Protein AF-A0A969E1T4-F1 (afdb_monomer_lite)

Foldseek 3Di:
DDDDDDDDPDPDPPVVVVVVVVVVVVVVVVVVPPVPPPPVLLVQLVVLQVVLVVCVVVLVLVSSLVSLVVSLVSLDVDPDPVSVVSNLVSQCSNLVSCVSVVHPCSLVSLVVSLVVDPPDPSSVVSVVVVVVSVVVVVVVVVVVVVVVVVVVVVVVVVVVVVVVVVVPPDDD

Sequence (172 aa):
MPKIKFKHLYKNDYETSQSSFLTIFLLSSHAFTVLAQQTTVFTEANLAYKRGMDFYEKGIYNIAQQEFYTALTQLRPVPEPEARLLRGKAELFYAKSAVRAGQPNGEQLMLDYIRTYQPDPLATQASIEMGDYYSIKTNLIRLSSFITLLSRATSLLHNAMSCISKKDIVPL

pLDDT: mean 81.54, std 16.18, range [43.09, 98.19]

Radius of gyration: 38.35 Å; chains: 1; bounding box: 81×32×158 Å

Structure (mmCIF, N/CA/C/O backbone):
data_AF-A0A969E1T4-F1
#
_entry.id   AF-A0A969E1T4-F1
#
loop_
_atom_site.group_PDB
_atom_site.id
_atom_site.type_symbol
_atom_site.label_atom_id
_atom_site.label_alt_id
_atom_site.label_comp_id
_atom_site.label_asym_id
_atom_site.label_entity_id
_atom_site.label_seq_id
_atom_site.pdbx_PDB_ins_code
_atom_site.Cartn_x
_atom_site.Cartn_y
_atom_site.Cartn_z
_atom_site.occupancy
_atom_site.B_iso_or_equiv
_atom_site.auth_seq_id
_atom_site.auth_comp_id
_atom_site.auth_asym_id
_atom_site.auth_atom_id
_atom_site.pdbx_PDB_model_num
ATOM 1 N N . MET A 1 1 ? -49.877 -2.085 90.285 1.00 43.09 1 MET A N 1
ATOM 2 C CA . MET A 1 1 ? -48.581 -2.332 89.610 1.00 43.09 1 MET A CA 1
ATOM 3 C C . MET A 1 1 ? -48.841 -2.741 88.162 1.00 43.09 1 MET A C 1
ATOM 5 O O . MET A 1 1 ? -49.512 -3.754 87.982 1.00 43.09 1 MET A O 1
ATOM 9 N N . PRO A 1 2 ? -48.393 -1.992 87.137 1.00 48.34 2 PRO A N 1
ATOM 10 C CA . PRO A 1 2 ? -48.573 -2.398 85.745 1.00 48.34 2 PRO A CA 1
ATOM 11 C C . PRO A 1 2 ? -47.374 -3.225 85.249 1.00 48.34 2 PRO A C 1
ATOM 13 O O . PRO A 1 2 ? -46.225 -2.927 85.567 1.00 48.34 2 PRO A O 1
ATOM 16 N N . LYS A 1 3 ? -47.642 -4.279 84.467 1.00 52.00 3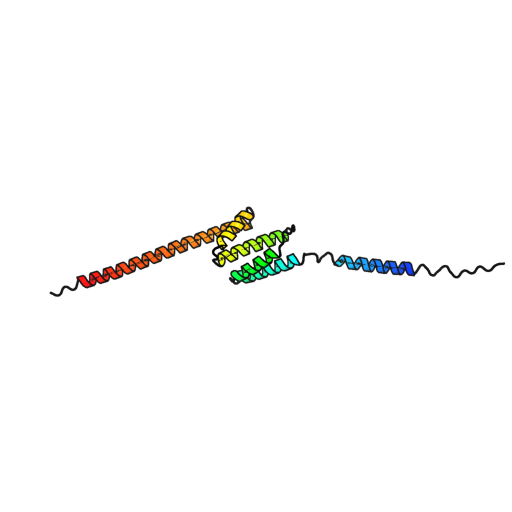 LYS A N 1
ATOM 17 C CA . LYS A 1 3 ? -46.619 -5.085 83.781 1.00 52.00 3 LYS A CA 1
ATOM 18 C C . LYS A 1 3 ? -46.316 -4.464 82.417 1.00 52.00 3 LYS A C 1
ATOM 20 O O . LYS A 1 3 ? -47.195 -4.410 81.560 1.00 52.00 3 LYS A O 1
ATOM 25 N N . ILE A 1 4 ? -45.075 -4.036 82.211 1.00 59.75 4 ILE A N 1
ATOM 26 C CA . ILE A 1 4 ? -44.585 -3.530 80.923 1.00 59.75 4 ILE A CA 1
ATOM 27 C C . ILE A 1 4 ? -44.240 -4.733 80.028 1.00 59.75 4 ILE A C 1
ATOM 29 O O . ILE A 1 4 ? -43.436 -5.583 80.407 1.00 59.75 4 ILE A O 1
ATOM 33 N N . LYS A 1 5 ? -44.864 -4.828 78.845 1.00 61.78 5 LYS A N 1
ATOM 34 C CA . LYS A 1 5 ? -44.536 -5.826 77.811 1.00 61.78 5 LYS A CA 1
ATOM 35 C C . LYS A 1 5 ? -43.441 -5.277 76.891 1.00 61.78 5 LYS A C 1
ATOM 37 O O . LYS A 1 5 ? -43.727 -4.500 75.987 1.00 61.78 5 LYS A O 1
ATOM 42 N N . PHE A 1 6 ? -42.209 -5.742 77.073 1.00 60.12 6 PHE A N 1
ATOM 43 C CA . PHE A 1 6 ? -41.119 -5.563 76.111 1.00 60.12 6 PHE A CA 1
ATOM 44 C C . PHE A 1 6 ? -41.109 -6.746 75.137 1.00 60.12 6 PHE A C 1
ATOM 46 O O . PHE A 1 6 ? -40.654 -7.829 75.498 1.00 60.12 6 PHE A O 1
ATOM 53 N N . LYS A 1 7 ? -41.644 -6.591 73.919 1.00 58.06 7 LYS A N 1
ATOM 54 C CA . LYS A 1 7 ? -41.510 -7.648 72.893 1.00 58.06 7 LYS A CA 1
ATOM 55 C C . LYS A 1 7 ? -41.379 -7.185 71.439 1.00 58.06 7 LYS A C 1
ATOM 57 O O . LYS A 1 7 ? -41.455 -8.023 70.552 1.00 58.06 7 LYS A O 1
ATOM 62 N N . HIS A 1 8 ? -41.138 -5.899 71.175 1.00 53.19 8 HIS A N 1
ATOM 63 C CA . HIS A 1 8 ? -41.133 -5.377 69.797 1.00 53.19 8 HIS A CA 1
ATOM 64 C C . HIS A 1 8 ? -39.857 -4.651 69.337 1.00 53.19 8 HIS A C 1
ATOM 66 O O . HIS A 1 8 ? -39.861 -4.078 68.257 1.00 53.19 8 HIS A O 1
ATOM 72 N N . LEU A 1 9 ? -38.749 -4.709 70.079 1.00 53.66 9 LEU A N 1
ATOM 73 C CA . LEU A 1 9 ? -37.557 -3.890 69.793 1.00 53.66 9 LEU A CA 1
ATOM 74 C C . LEU A 1 9 ? -36.319 -4.690 69.348 1.00 53.66 9 LEU A C 1
ATOM 76 O O . LEU A 1 9 ? -35.236 -4.428 69.846 1.00 53.66 9 LEU A O 1
ATOM 80 N N . TYR A 1 10 ? -36.445 -5.684 68.460 1.00 50.25 10 TYR A N 1
ATOM 81 C CA . TYR A 1 10 ? -35.247 -6.430 68.011 1.00 50.25 10 TYR A CA 1
ATOM 82 C C . TYR A 1 10 ? -35.265 -6.960 66.567 1.00 50.25 10 TYR A C 1
ATOM 84 O O . TYR A 1 10 ? -34.441 -7.800 66.219 1.00 50.25 10 TYR A O 1
ATOM 92 N N . LYS A 1 11 ? -36.207 -6.531 65.713 1.00 50.94 11 LYS A N 1
ATOM 93 C CA . LYS A 1 11 ? -36.418 -7.163 64.393 1.00 50.94 11 LYS A CA 1
ATOM 94 C C . LYS A 1 11 ? -36.032 -6.306 63.175 1.00 50.94 11 LYS A C 1
ATOM 96 O O . LYS A 1 11 ? -36.154 -6.796 62.066 1.00 50.94 11 LYS A O 1
ATOM 101 N N . ASN A 1 12 ? -35.523 -5.084 63.347 1.00 54.81 12 ASN A N 1
ATOM 102 C CA . ASN A 1 12 ? -35.296 -4.174 62.210 1.00 54.81 12 ASN A CA 1
ATOM 103 C C . ASN A 1 12 ? -33.826 -4.029 61.767 1.00 54.81 12 ASN A C 1
ATOM 105 O O . ASN A 1 12 ? -33.581 -3.426 60.729 1.00 54.81 12 ASN A O 1
ATOM 109 N N . ASP A 1 13 ? -32.859 -4.606 62.489 1.00 55.38 13 ASP A N 1
ATOM 110 C CA . ASP A 1 13 ? -31.429 -4.353 62.221 1.00 55.38 13 ASP A CA 1
ATOM 111 C C . ASP A 1 13 ? -30.769 -5.373 61.269 1.00 55.38 13 ASP A C 1
ATOM 113 O O . ASP A 1 13 ? -29.671 -5.135 60.766 1.00 55.38 13 ASP A O 1
ATOM 117 N N . TYR A 1 14 ? -31.422 -6.509 60.976 1.00 53.47 14 TYR A N 1
ATOM 118 C CA . TYR A 1 14 ? -30.856 -7.533 60.079 1.00 53.47 14 TYR A CA 1
ATOM 119 C C . TYR A 1 14 ? -31.151 -7.283 58.588 1.00 53.47 14 TYR A C 1
ATOM 121 O O . TYR A 1 14 ? -30.390 -7.743 57.735 1.00 53.47 14 TYR A O 1
ATOM 129 N N . GLU A 1 15 ? -32.214 -6.544 58.249 1.00 55.84 15 GLU A N 1
ATOM 130 C CA . GLU A 1 15 ? -32.604 -6.293 56.848 1.00 55.84 15 GLU A CA 1
ATOM 131 C C . GLU A 1 15 ? -31.775 -5.178 56.186 1.00 55.84 15 GLU A C 1
ATOM 133 O O . GLU A 1 15 ? -31.489 -5.240 54.988 1.00 55.84 15 GLU A O 1
ATOM 138 N N . THR A 1 16 ? -31.297 -4.204 56.965 1.00 56.28 16 THR A N 1
ATOM 139 C CA . THR A 1 16 ? -30.408 -3.111 56.519 1.00 56.28 16 THR A CA 1
ATOM 140 C C . THR A 1 16 ? -28.957 -3.560 56.308 1.00 56.28 16 THR A C 1
ATOM 142 O O . THR A 1 16 ? -28.251 -3.015 55.457 1.00 56.28 16 THR A O 1
ATOM 145 N N . SER A 1 17 ? -28.502 -4.587 57.035 1.00 57.41 17 SER A N 1
ATOM 146 C CA . SER A 1 17 ? -27.147 -5.138 56.886 1.00 57.41 17 SER A CA 1
ATOM 147 C C . SER A 1 17 ? -27.005 -6.008 55.626 1.00 57.41 17 SER A C 1
ATOM 149 O O . SER A 1 17 ? -26.044 -5.842 54.874 1.00 57.41 17 SER A O 1
ATOM 151 N N . GLN A 1 18 ? -27.989 -6.865 55.312 1.00 59.03 18 GLN A N 1
ATOM 152 C CA . GLN A 1 18 ? -27.943 -7.706 54.102 1.00 59.03 18 GLN A CA 1
ATOM 153 C C . GLN A 1 18 ? -27.986 -6.904 52.791 1.00 59.03 18 GLN A C 1
ATOM 155 O O . GLN A 1 18 ? -27.335 -7.274 51.813 1.00 59.03 18 GLN A O 1
ATOM 160 N N . SER A 1 19 ? -28.696 -5.776 52.774 1.00 56.59 19 SER A N 1
ATOM 161 C CA . SER A 1 19 ? -28.783 -4.886 51.609 1.00 56.59 19 SER A CA 1
ATOM 162 C C . SER A 1 19 ? -27.488 -4.082 51.360 1.00 56.59 19 SER A C 1
ATOM 164 O O . SER A 1 19 ? -27.205 -3.708 50.218 1.00 56.59 19 SER A O 1
ATOM 166 N N . SER A 1 20 ? -26.632 -3.911 52.378 1.00 59.19 20 SER A N 1
ATOM 167 C CA . SER A 1 20 ? -25.303 -3.282 52.244 1.00 59.19 20 SER A CA 1
ATOM 168 C C . SER A 1 20 ? -24.239 -4.213 51.642 1.00 59.19 20 SER A C 1
ATOM 170 O O . SER A 1 20 ? -23.373 -3.768 50.893 1.00 59.19 20 SER A O 1
ATOM 172 N N . PHE A 1 21 ? -24.302 -5.523 51.899 1.00 61.66 21 PHE A N 1
ATOM 173 C CA . PHE A 1 21 ? -23.359 -6.474 51.286 1.00 61.66 21 PHE A CA 1
ATOM 174 C C . PHE A 1 21 ? -23.646 -6.708 49.796 1.00 61.66 21 PHE A C 1
ATOM 176 O O . PHE A 1 21 ? -22.721 -6.828 48.990 1.00 61.66 21 PHE A O 1
ATOM 183 N N . LEU A 1 22 ? -24.925 -6.701 49.413 1.00 62.28 22 LEU A N 1
ATOM 184 C CA . LEU A 1 22 ? -25.374 -6.845 48.023 1.00 62.28 22 LEU A CA 1
ATOM 185 C C . LEU A 1 22 ? -24.933 -5.669 47.138 1.00 62.28 22 LEU A C 1
ATOM 187 O O . LEU A 1 22 ? -24.546 -5.861 45.986 1.00 62.28 22 LEU A O 1
ATOM 191 N N . THR A 1 23 ? -24.934 -4.457 47.692 1.00 64.44 23 THR A N 1
ATOM 192 C CA . THR A 1 23 ? -24.528 -3.236 46.983 1.00 64.44 23 THR A CA 1
ATOM 193 C C . THR A 1 23 ? -23.014 -3.165 46.759 1.00 64.44 23 THR A C 1
ATOM 195 O O . THR A 1 23 ? -22.585 -2.766 45.677 1.00 64.44 23 THR A O 1
ATOM 198 N N . ILE A 1 24 ? -22.197 -3.640 47.706 1.00 67.25 24 ILE A N 1
ATOM 199 C CA . ILE A 1 24 ? -20.730 -3.721 47.550 1.00 67.25 24 ILE A CA 1
ATOM 200 C C . ILE A 1 24 ? -20.334 -4.785 46.512 1.00 67.25 24 ILE A C 1
ATOM 202 O O . ILE A 1 24 ? -19.438 -4.554 45.695 1.00 67.25 24 ILE A O 1
ATOM 206 N N . PHE A 1 25 ? -21.024 -5.932 46.490 1.00 63.44 25 PHE A N 1
ATOM 207 C CA . PHE A 1 25 ? -20.782 -6.987 45.499 1.00 63.44 25 PHE A CA 1
ATOM 208 C C . PHE A 1 25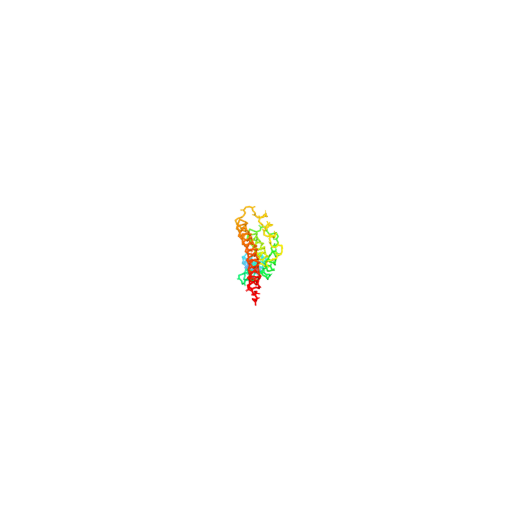 ? -21.141 -6.533 44.072 1.00 63.44 25 PHE A C 1
ATOM 210 O O . PHE A 1 25 ? -20.383 -6.774 43.130 1.00 63.44 25 PHE A O 1
ATOM 217 N N . LEU A 1 26 ? -22.245 -5.792 43.916 1.00 61.91 26 LEU A N 1
ATOM 218 C CA . LEU A 1 26 ? -22.626 -5.186 42.637 1.00 61.91 26 LEU A CA 1
ATOM 219 C C . LEU A 1 26 ? -21.606 -4.136 42.166 1.00 61.91 26 LEU A C 1
ATOM 221 O O . LEU A 1 26 ? -21.233 -4.156 40.994 1.00 61.91 26 LEU A O 1
ATOM 225 N N . LEU A 1 27 ? -21.079 -3.281 43.051 1.00 61.75 27 LEU A N 1
ATOM 226 C CA . LEU A 1 27 ? -20.076 -2.267 42.684 1.00 61.75 27 LEU A CA 1
ATOM 227 C C . LEU A 1 27 ? -18.718 -2.873 42.274 1.00 61.75 27 LEU A C 1
ATOM 229 O O . LEU A 1 27 ? -18.090 -2.397 41.331 1.00 61.75 27 LEU A O 1
ATOM 233 N N . SER A 1 28 ? -18.291 -3.952 42.938 1.00 60.75 28 SER A N 1
ATOM 234 C CA . SER A 1 28 ? -17.038 -4.677 42.656 1.00 60.75 28 SER A CA 1
ATOM 235 C C . SER A 1 28 ? -17.005 -5.295 41.248 1.00 60.75 28 SER A C 1
ATOM 237 O O . SER A 1 28 ? -15.995 -5.221 40.547 1.00 60.75 28 SER A O 1
ATOM 239 N N . SER A 1 29 ? -18.138 -5.832 40.784 1.00 60.34 29 SER A N 1
ATOM 240 C CA . SER A 1 29 ? -18.239 -6.460 39.457 1.00 60.34 29 SER A CA 1
ATOM 241 C C . SER A 1 29 ? -18.080 -5.485 38.277 1.00 60.34 29 SER A C 1
ATOM 243 O O . SER A 1 29 ? -17.694 -5.900 37.185 1.00 60.34 29 SER A O 1
ATOM 245 N N . HIS A 1 30 ? -18.305 -4.182 38.484 1.00 58.12 30 HIS A N 1
ATOM 246 C CA . HIS A 1 30 ? -18.221 -3.176 37.418 1.00 58.12 30 HIS A CA 1
ATOM 247 C C . HIS A 1 30 ? -16.782 -2.721 37.118 1.00 58.12 30 HIS A C 1
ATOM 249 O O . HIS A 1 30 ? -16.512 -2.248 36.012 1.00 58.12 30 HIS A O 1
ATOM 255 N N . ALA A 1 31 ? -15.837 -2.913 38.046 1.00 58.53 31 ALA A N 1
ATOM 256 C CA . ALA A 1 31 ? -14.448 -2.472 37.877 1.00 58.53 31 ALA A CA 1
ATOM 257 C C . ALA A 1 31 ? -13.676 -3.255 36.792 1.00 58.53 31 ALA A C 1
ATOM 259 O O . ALA A 1 31 ? -12.686 -2.757 36.260 1.00 58.53 31 ALA A O 1
ATOM 260 N N . PHE A 1 32 ? -14.142 -4.451 36.412 1.00 57.38 32 PHE A N 1
ATOM 261 C CA . PHE A 1 32 ? -13.479 -5.302 35.414 1.00 57.38 32 PHE A CA 1
ATOM 262 C C . PHE A 1 32 ? -13.803 -4.959 33.950 1.00 57.38 32 PHE A C 1
ATOM 264 O O . PHE A 1 32 ? -13.196 -5.525 33.044 1.00 57.38 32 PHE A O 1
ATOM 271 N N . THR A 1 33 ? -14.713 -4.018 33.685 1.00 57.62 33 THR A N 1
ATOM 272 C CA . THR A 1 33 ? -15.132 -3.688 32.306 1.00 57.62 33 THR A CA 1
ATOM 273 C C . THR A 1 33 ? -14.306 -2.580 31.639 1.00 57.62 33 THR A C 1
ATOM 275 O O . THR A 1 33 ? -14.423 -2.372 30.433 1.00 57.62 33 THR A O 1
ATOM 278 N N . VAL A 1 34 ? -13.415 -1.906 32.376 1.00 56.97 34 VAL A N 1
ATOM 279 C CA . VAL A 1 34 ? -12.703 -0.705 31.888 1.00 56.97 34 VAL A CA 1
ATOM 280 C C . VAL A 1 34 ? -11.481 -1.033 31.007 1.00 56.97 34 VAL A C 1
ATOM 282 O O . VAL A 1 34 ? -11.020 -0.187 30.249 1.00 56.97 34 VAL A O 1
ATOM 285 N N . LEU A 1 35 ? -10.981 -2.275 31.017 1.00 56.44 35 LEU A N 1
ATOM 286 C CA . LEU A 1 35 ? -9.798 -2.675 30.231 1.00 56.44 35 LEU A CA 1
ATOM 287 C C . LEU A 1 35 ? -10.108 -3.211 28.819 1.00 56.44 35 LEU A C 1
ATOM 289 O O . LEU A 1 35 ? -9.185 -3.501 28.063 1.00 56.44 35 LEU A O 1
ATOM 293 N N . ALA A 1 36 ? -11.382 -3.320 28.429 1.00 56.22 36 ALA A N 1
ATOM 294 C CA . ALA A 1 36 ? -11.793 -3.852 27.122 1.00 56.22 36 ALA A CA 1
ATOM 295 C C . ALA A 1 36 ? -12.083 -2.766 26.065 1.00 56.22 36 ALA A C 1
ATOM 297 O O . ALA A 1 36 ? -12.502 -3.075 24.953 1.00 56.22 36 ALA A O 1
ATOM 298 N N . GLN A 1 37 ? -11.873 -1.490 26.390 1.00 56.69 37 GLN A N 1
ATOM 299 C CA . GLN A 1 37 ? -12.332 -0.359 25.582 1.00 56.69 37 GLN A CA 1
ATOM 300 C C . GLN A 1 37 ? -11.354 0.045 24.461 1.00 56.69 37 GLN A C 1
ATOM 302 O O . GLN A 1 37 ? -11.290 1.210 24.078 1.00 56.69 37 GLN A O 1
ATOM 307 N N . GLN A 1 38 ? -10.607 -0.902 23.880 1.00 60.06 38 GLN A N 1
ATOM 308 C CA . GLN A 1 38 ? -10.147 -0.688 22.506 1.00 60.06 38 GLN A CA 1
ATOM 309 C C . GLN A 1 38 ? -11.393 -0.740 21.622 1.00 60.06 38 GLN A C 1
ATOM 311 O O . GLN A 1 38 ? -12.119 -1.731 21.632 1.00 60.06 38 GLN A O 1
ATOM 316 N N . THR A 1 39 ? -11.699 0.350 20.912 1.00 64.94 39 THR A N 1
ATOM 317 C CA . THR A 1 39 ? -12.902 0.400 20.069 1.00 64.94 39 THR A CA 1
ATOM 318 C C . THR A 1 39 ? -12.894 -0.795 19.115 1.00 64.94 39 THR A C 1
ATOM 320 O O . THR A 1 39 ? -11.920 -1.004 18.396 1.00 64.94 39 THR A O 1
ATOM 323 N N . THR A 1 40 ? -13.964 -1.594 19.099 1.00 69.81 40 THR A N 1
ATOM 324 C CA . THR A 1 40 ? -14.087 -2.797 18.251 1.00 69.81 40 THR A CA 1
ATOM 325 C C . THR A 1 40 ? -13.727 -2.510 16.786 1.00 69.81 40 THR A C 1
ATOM 327 O O . THR A 1 40 ? -13.161 -3.349 16.093 1.00 69.81 40 THR A O 1
ATOM 330 N N . VAL A 1 41 ? -13.984 -1.276 16.342 1.00 67.25 41 VAL A N 1
ATOM 331 C CA . VAL A 1 41 ? -13.616 -0.738 15.028 1.00 67.25 41 VAL A CA 1
ATOM 332 C C . VAL A 1 41 ? -12.099 -0.712 14.790 1.00 67.25 41 VAL A C 1
ATOM 334 O O . VAL A 1 41 ? -11.652 -1.102 13.716 1.00 67.25 41 VAL A O 1
ATOM 337 N N . PHE A 1 42 ? -11.291 -0.283 15.766 1.00 77.94 42 PHE A N 1
ATOM 338 C CA . PHE A 1 42 ? -9.828 -0.285 15.650 1.00 77.94 42 PHE A CA 1
ATOM 339 C C . PHE A 1 42 ? -9.272 -1.709 15.546 1.00 77.94 42 PHE A C 1
ATOM 341 O O . PHE A 1 42 ? -8.370 -1.967 14.748 1.00 77.94 42 PHE A O 1
ATOM 348 N N . THR A 1 43 ? -9.830 -2.645 16.317 1.00 83.94 43 THR A N 1
ATOM 349 C CA . THR A 1 43 ? -9.428 -4.056 16.274 1.00 83.94 43 THR A CA 1
ATOM 350 C C . THR A 1 43 ? -9.702 -4.671 14.903 1.00 83.94 43 THR A C 1
ATOM 352 O O . THR A 1 43 ? -8.830 -5.348 14.358 1.00 83.94 43 THR A O 1
ATOM 355 N N . GLU A 1 44 ? -10.866 -4.383 14.317 1.00 86.56 44 GLU A N 1
ATOM 356 C CA . GLU A 1 44 ? -11.226 -4.874 12.984 1.00 86.56 44 GLU A CA 1
ATOM 357 C C . GLU A 1 44 ? -10.360 -4.240 11.884 1.00 86.56 44 GLU A C 1
ATOM 359 O O . GLU A 1 44 ? -9.818 -4.951 11.039 1.00 86.56 44 GLU A O 1
ATOM 364 N N . ALA A 1 45 ? -10.114 -2.927 11.952 1.00 91.19 45 ALA A N 1
ATOM 365 C CA . ALA A 1 45 ? -9.226 -2.246 11.009 1.00 91.19 45 ALA A CA 1
ATOM 366 C C . ALA A 1 45 ? -7.797 -2.799 11.041 1.00 91.19 45 ALA A C 1
ATOM 368 O O . ALA A 1 45 ? -7.152 -2.963 10.004 1.00 91.19 45 ALA A O 1
ATOM 369 N N . ASN A 1 46 ? -7.295 -3.115 12.235 1.00 92.00 46 ASN A N 1
ATOM 370 C CA . ASN A 1 46 ? -5.984 -3.728 12.396 1.00 92.00 46 ASN A CA 1
ATOM 371 C C . ASN A 1 46 ? -5.949 -5.153 11.822 1.00 92.00 46 ASN A C 1
ATOM 373 O O . ASN A 1 46 ? -4.939 -5.564 11.252 1.00 92.00 46 ASN A O 1
ATOM 377 N N . LEU A 1 47 ? -7.045 -5.906 11.942 1.00 94.31 47 LEU A N 1
ATOM 378 C CA . LEU A 1 47 ? -7.164 -7.233 11.341 1.00 94.31 47 LEU A CA 1
ATOM 379 C C . LEU A 1 47 ? -7.147 -7.160 9.807 1.00 94.31 47 LEU A C 1
ATOM 381 O O . LEU A 1 47 ? -6.387 -7.902 9.183 1.00 94.31 47 LEU A O 1
ATOM 385 N N . ALA A 1 48 ? -7.913 -6.242 9.211 1.00 95.75 48 ALA A N 1
ATOM 386 C CA . ALA A 1 48 ? -7.902 -5.995 7.767 1.00 95.75 48 ALA A CA 1
ATOM 387 C C . ALA A 1 48 ? -6.507 -5.570 7.278 1.00 95.75 48 ALA A C 1
ATOM 389 O O . ALA A 1 48 ? -5.977 -6.133 6.321 1.00 95.75 48 ALA A O 1
ATOM 390 N N . TYR A 1 49 ? -5.844 -4.658 7.997 1.00 96.69 49 TYR A N 1
ATOM 391 C CA . TYR A 1 49 ? -4.470 -4.261 7.683 1.00 96.69 49 TYR A CA 1
ATOM 392 C C . TYR A 1 49 ? -3.508 -5.459 7.679 1.00 96.69 49 TYR A C 1
ATOM 394 O O . TYR A 1 49 ? -2.723 -5.615 6.744 1.00 96.69 49 TYR A O 1
ATOM 402 N N . LYS A 1 50 ? -3.581 -6.336 8.689 1.00 97.06 50 LYS A N 1
ATOM 403 C CA . LYS A 1 50 ? -2.737 -7.540 8.760 1.00 97.06 50 LYS A CA 1
ATOM 404 C C . LYS A 1 50 ? -2.986 -8.499 7.597 1.00 97.06 50 LYS A C 1
ATOM 406 O O . LYS A 1 50 ? -2.026 -8.960 6.994 1.00 97.06 50 LYS A O 1
ATOM 411 N N . ARG A 1 51 ? -4.247 -8.740 7.226 1.00 97.56 51 ARG A N 1
ATOM 412 C CA . ARG A 1 51 ? -4.581 -9.546 6.036 1.00 97.56 51 ARG A CA 1
ATOM 413 C C . ARG A 1 51 ? -3.997 -8.933 4.766 1.00 97.56 51 ARG A C 1
ATOM 415 O O . ARG A 1 51 ? -3.414 -9.644 3.951 1.00 97.56 51 ARG A O 1
ATOM 422 N N . GLY A 1 52 ? -4.105 -7.612 4.620 1.00 97.69 52 GLY A N 1
ATOM 423 C CA . GLY A 1 52 ? -3.486 -6.876 3.521 1.00 97.69 52 GLY A CA 1
ATOM 424 C C . GLY A 1 52 ? -1.975 -7.092 3.458 1.00 97.69 52 GLY A C 1
ATOM 425 O O . GLY A 1 52 ? -1.447 -7.370 2.383 1.00 97.69 52 GLY A O 1
ATOM 426 N N . MET A 1 53 ? -1.289 -7.049 4.604 1.00 98.12 53 MET A N 1
ATOM 427 C CA . MET A 1 53 ? 0.143 -7.350 4.693 1.00 98.12 53 MET A CA 1
ATOM 428 C C . MET A 1 53 ? 0.462 -8.787 4.269 1.00 98.12 53 MET A C 1
ATOM 430 O O . MET A 1 53 ? 1.353 -8.977 3.444 1.00 98.12 53 MET A O 1
ATOM 434 N N . ASP A 1 54 ? -0.307 -9.776 4.731 1.00 98.12 54 ASP A N 1
ATOM 435 C CA . ASP A 1 54 ? -0.111 -11.179 4.343 1.00 98.12 54 ASP A CA 1
ATOM 436 C C . ASP A 1 54 ? -0.224 -11.370 2.821 1.00 98.12 54 ASP A C 1
ATOM 438 O O . ASP A 1 54 ? 0.548 -12.116 2.213 1.00 98.12 54 ASP A O 1
ATOM 442 N N . PHE A 1 55 ? -1.192 -10.710 2.175 1.00 98.19 55 PHE A N 1
ATOM 443 C CA . PHE A 1 55 ? -1.334 -10.749 0.717 1.00 98.19 55 PHE A CA 1
ATOM 444 C C . PHE A 1 55 ? -0.236 -9.965 -0.002 1.00 98.19 55 PHE A C 1
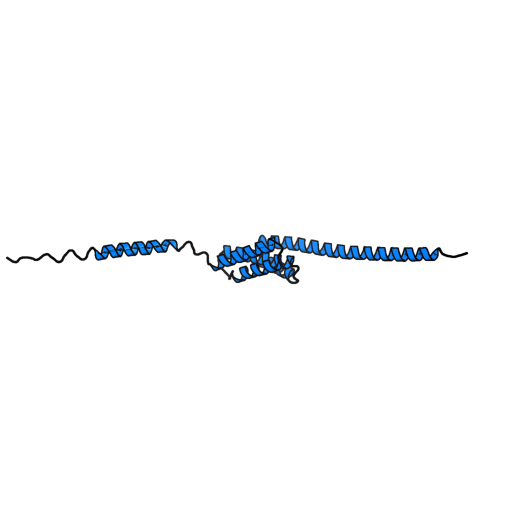ATOM 446 O O . PHE A 1 55 ? 0.237 -10.405 -1.053 1.00 98.19 55 PHE A O 1
ATOM 453 N N . TYR A 1 56 ? 0.189 -8.831 0.557 1.00 97.88 56 TYR A N 1
ATOM 454 C CA . TYR A 1 56 ? 1.260 -8.005 0.008 1.00 97.88 56 TYR A CA 1
ATOM 455 C C . TYR A 1 56 ? 2.590 -8.766 -0.020 1.00 97.88 56 TYR A C 1
ATOM 457 O O . TYR A 1 56 ? 3.275 -8.773 -1.043 1.00 97.88 56 TYR A O 1
ATOM 465 N N . GLU A 1 57 ? 2.926 -9.456 1.071 1.00 97.06 57 GLU A N 1
ATOM 466 C CA . GLU A 1 57 ? 4.127 -10.293 1.179 1.00 97.06 57 GLU A CA 1
ATOM 467 C C . GLU A 1 57 ? 4.099 -11.475 0.203 1.00 97.06 57 GLU A C 1
ATOM 469 O O . GLU A 1 57 ? 5.127 -11.838 -0.365 1.00 97.06 57 GLU A O 1
ATOM 474 N N . LYS A 1 58 ? 2.909 -12.020 -0.076 1.00 97.56 58 LYS A N 1
ATOM 475 C CA . LYS A 1 58 ? 2.696 -13.051 -1.108 1.00 97.56 58 LYS A CA 1
ATOM 476 C C . LYS A 1 58 ? 2.725 -12.505 -2.542 1.00 97.56 58 LYS A C 1
ATOM 478 O O . LYS A 1 58 ? 2.590 -13.282 -3.484 1.00 97.56 58 LYS A O 1
ATOM 483 N N . GLY A 1 59 ? 2.861 -11.190 -2.730 1.00 96.75 59 GLY A N 1
ATOM 484 C CA . GLY A 1 59 ? 2.862 -10.542 -4.045 1.00 96.75 59 GLY A CA 1
ATOM 485 C C . GLY A 1 59 ? 1.478 -10.398 -4.689 1.00 96.75 59 GLY A C 1
ATOM 486 O O . GLY A 1 59 ? 1.377 -10.068 -5.870 1.00 96.75 59 GLY A O 1
ATOM 487 N N . ILE A 1 60 ? 0.395 -10.624 -3.939 1.00 97.44 60 ILE A N 1
ATOM 488 C CA . ILE A 1 60 ? -0.983 -10.558 -4.444 1.00 97.44 60 ILE A CA 1
ATOM 489 C C . ILE A 1 60 ? -1.532 -9.138 -4.237 1.00 97.44 60 ILE A C 1
ATOM 491 O O . ILE A 1 60 ? -2.424 -8.888 -3.423 1.00 97.44 60 ILE A O 1
ATOM 495 N N . TYR A 1 61 ? -0.967 -8.182 -4.977 1.00 97.38 61 TYR A N 1
ATOM 496 C CA . TYR A 1 61 ? -1.137 -6.749 -4.709 1.00 97.38 61 TYR A CA 1
ATOM 497 C C . TYR A 1 61 ? -2.570 -6.228 -4.866 1.00 97.38 61 TYR A C 1
ATOM 499 O O . TYR A 1 61 ? -2.989 -5.380 -4.087 1.00 97.38 61 TYR A O 1
ATOM 507 N N . ASN A 1 62 ? -3.352 -6.747 -5.818 1.00 96.50 62 ASN A N 1
ATOM 508 C CA . ASN A 1 62 ? -4.739 -6.299 -6.002 1.00 96.50 62 ASN A CA 1
ATOM 509 C C . ASN A 1 62 ? -5.631 -6.665 -4.801 1.00 96.50 62 ASN A C 1
ATOM 511 O O . ASN A 1 62 ? -6.458 -5.858 -4.389 1.00 96.50 62 ASN A O 1
ATOM 515 N N . ILE A 1 63 ? -5.444 -7.855 -4.215 1.00 97.25 63 ILE A N 1
ATOM 516 C CA . ILE A 1 63 ? -6.193 -8.277 -3.018 1.00 97.25 63 ILE A CA 1
ATOM 517 C C . ILE A 1 63 ? -5.683 -7.515 -1.794 1.00 97.25 63 ILE A C 1
ATOM 519 O O . ILE A 1 63 ? -6.476 -6.986 -1.021 1.00 97.25 63 ILE A O 1
ATOM 523 N N . ALA A 1 64 ? -4.360 -7.381 -1.659 1.00 98.12 64 ALA A N 1
ATOM 524 C CA . ALA A 1 64 ? -3.757 -6.592 -0.590 1.00 98.12 64 ALA A CA 1
ATOM 525 C C . ALA A 1 64 ? -4.320 -5.161 -0.555 1.00 98.12 64 ALA A C 1
ATOM 527 O O . ALA A 1 64 ? -4.739 -4.676 0.492 1.00 98.12 64 ALA A O 1
ATOM 528 N N . GLN A 1 65 ? -4.413 -4.513 -1.719 1.00 97.50 65 GLN A N 1
ATOM 529 C CA . GLN A 1 65 ? -4.977 -3.173 -1.856 1.00 97.50 65 GLN A CA 1
ATOM 530 C C . GLN A 1 65 ? -6.434 -3.088 -1.374 1.00 97.50 65 GLN A C 1
ATOM 532 O O . GLN A 1 65 ? -6.795 -2.111 -0.720 1.00 97.50 65 GLN A O 1
ATOM 537 N N . GLN A 1 66 ? -7.264 -4.096 -1.655 1.00 97.44 66 GLN A N 1
ATOM 538 C CA . GLN A 1 66 ? -8.656 -4.142 -1.188 1.00 97.44 66 GLN A CA 1
ATOM 539 C C . GLN A 1 66 ? -8.751 -4.259 0.339 1.00 97.44 66 GLN A C 1
ATOM 541 O O . GLN A 1 66 ? -9.566 -3.578 0.963 1.00 97.44 66 GLN A O 1
ATOM 546 N N . GLU A 1 67 ? -7.896 -5.072 0.959 1.00 97.69 67 GLU A N 1
ATOM 547 C CA . GLU A 1 67 ? -7.828 -5.200 2.420 1.00 97.69 67 GLU A CA 1
ATOM 548 C C . GLU A 1 67 ? -7.344 -3.897 3.078 1.00 97.69 67 GLU A C 1
ATOM 550 O O . GLU A 1 67 ? -7.922 -3.443 4.067 1.00 97.69 67 GLU A O 1
ATOM 555 N N . PHE A 1 68 ? -6.351 -3.219 2.490 1.00 97.31 68 PHE A N 1
ATOM 556 C CA . PHE A 1 68 ? -5.920 -1.902 2.971 1.00 97.31 68 PHE A CA 1
ATOM 557 C C . PHE A 1 68 ? -7.015 -0.846 2.822 1.00 97.31 68 PHE A C 1
ATOM 559 O O . PHE A 1 68 ? -7.231 -0.057 3.741 1.00 97.31 68 PHE A O 1
ATOM 566 N N . TYR A 1 69 ? -7.754 -0.853 1.711 1.00 95.94 69 TYR A N 1
ATOM 567 C CA . TYR A 1 69 ? -8.924 0.007 1.546 1.00 95.94 69 TYR A CA 1
ATOM 568 C C . TYR A 1 69 ? -9.983 -0.279 2.619 1.00 95.94 69 TYR A C 1
ATOM 570 O O . TYR A 1 69 ? -10.502 0.648 3.241 1.00 95.94 69 TYR A O 1
ATOM 578 N N . THR A 1 70 ? -10.239 -1.555 2.913 1.00 94.94 70 THR A N 1
ATOM 579 C CA . THR A 1 70 ? -11.153 -1.969 3.987 1.00 94.94 70 THR A CA 1
ATOM 580 C C . THR A 1 70 ? -10.703 -1.404 5.335 1.00 94.94 70 THR A C 1
ATOM 582 O O . THR A 1 70 ? -11.493 -0.735 6.004 1.00 94.94 70 THR A O 1
ATOM 585 N N . ALA A 1 71 ? -9.419 -1.542 5.682 1.00 94.25 71 ALA A N 1
ATOM 586 C CA . ALA A 1 71 ? -8.856 -0.948 6.895 1.00 94.25 71 ALA A CA 1
ATOM 587 C C . ALA A 1 71 ? -9.058 0.580 6.943 1.00 94.25 71 ALA A C 1
ATOM 589 O O . ALA A 1 71 ? -9.476 1.120 7.967 1.00 94.25 71 ALA A O 1
ATOM 590 N N . LEU A 1 72 ? -8.837 1.287 5.829 1.00 93.44 72 LEU A N 1
ATOM 591 C CA . LEU A 1 72 ? -9.028 2.742 5.737 1.00 93.44 72 LEU A CA 1
ATOM 592 C C . LEU A 1 72 ? -10.487 3.175 5.921 1.00 93.44 72 LEU A C 1
ATOM 594 O O . LEU A 1 72 ? -10.737 4.204 6.548 1.00 93.44 72 LEU A O 1
ATOM 598 N N . THR A 1 73 ? -11.449 2.412 5.394 1.00 91.12 73 THR A N 1
ATOM 599 C CA . THR A 1 73 ? -12.883 2.720 5.561 1.00 91.12 73 THR A CA 1
ATOM 600 C C . THR A 1 73 ? -13.363 2.514 6.997 1.00 91.12 73 THR A C 1
ATOM 602 O O . THR A 1 73 ? -14.230 3.247 7.473 1.00 91.12 73 THR A O 1
ATOM 605 N N . GLN A 1 74 ? -12.772 1.550 7.706 1.00 87.62 74 GLN A N 1
ATOM 606 C CA . GLN A 1 74 ? -13.067 1.277 9.111 1.00 87.62 74 GLN A CA 1
ATOM 607 C C . GLN A 1 74 ? -12.415 2.317 10.031 1.00 87.62 74 GLN A C 1
ATOM 609 O O . GLN A 1 74 ? -13.009 2.734 11.027 1.00 87.62 74 GLN A O 1
ATOM 614 N N . LEU A 1 75 ? -11.233 2.816 9.661 1.00 84.12 75 LEU A N 1
ATOM 615 C CA . LEU A 1 75 ? -10.560 3.929 10.328 1.00 84.12 75 LEU A CA 1
ATOM 616 C C . LEU A 1 75 ? -11.243 5.255 9.966 1.00 84.12 75 LEU A C 1
ATOM 618 O O . LEU A 1 75 ? -10.742 6.046 9.163 1.00 84.12 75 LEU A O 1
ATOM 622 N N . ARG A 1 76 ? -12.393 5.524 10.600 1.00 70.19 76 ARG A N 1
ATOM 623 C CA . ARG A 1 76 ? -13.013 6.864 10.645 1.00 70.19 76 ARG A CA 1
ATOM 624 C C . ARG A 1 76 ? -11.972 7.910 11.094 1.00 70.19 76 ARG A C 1
ATOM 626 O O . ARG A 1 76 ? -10.950 7.529 11.665 1.00 70.19 76 ARG A O 1
ATOM 633 N N . PRO A 1 77 ? -12.187 9.222 10.875 1.00 66.75 77 PRO A N 1
ATOM 634 C CA . PRO A 1 77 ? -11.346 10.253 11.484 1.00 66.75 77 PRO A CA 1
ATOM 635 C C . PRO A 1 77 ? -11.429 10.134 13.012 1.00 66.75 77 PRO A C 1
ATOM 637 O O . PRO A 1 77 ? -12.345 10.646 13.650 1.00 66.75 77 PRO A O 1
ATOM 640 N N . VAL A 1 78 ? -10.502 9.364 13.576 1.00 66.00 78 VAL A N 1
ATOM 641 C CA . VAL A 1 78 ? -10.409 9.038 14.994 1.00 66.00 78 VAL A CA 1
ATOM 642 C C . VAL A 1 78 ? -9.249 9.864 15.560 1.00 66.00 78 VAL A C 1
ATOM 644 O O . VAL A 1 78 ? -8.164 9.868 14.972 1.00 66.00 78 VAL A O 1
ATOM 647 N N . PRO A 1 79 ? -9.454 10.594 16.670 1.00 68.56 79 PRO A N 1
ATOM 648 C CA . PRO A 1 79 ? -8.423 11.442 17.268 1.00 68.56 79 PRO A CA 1
ATOM 649 C C . PRO A 1 79 ? -7.289 10.650 17.942 1.00 68.56 79 PRO A C 1
ATOM 651 O O . PRO A 1 79 ? -6.250 11.240 18.244 1.00 68.56 79 PRO A O 1
ATOM 654 N N . GLU A 1 80 ? -7.459 9.340 18.136 1.00 79.31 80 GLU A N 1
ATOM 655 C CA . GLU A 1 80 ? -6.470 8.464 18.770 1.00 79.31 80 GLU A CA 1
ATOM 656 C C . GLU A 1 80 ? -5.169 8.362 17.952 1.00 79.31 80 GLU A C 1
ATOM 658 O O . GLU A 1 80 ? -5.206 8.147 16.730 1.00 79.31 80 GLU A O 1
ATOM 663 N N . PRO A 1 81 ? -3.997 8.491 18.597 1.00 80.75 81 PRO A N 1
ATOM 664 C CA . PRO A 1 81 ? -2.711 8.489 17.909 1.00 80.75 81 PRO A CA 1
ATOM 665 C C . PRO A 1 81 ? -2.406 7.155 17.210 1.00 80.75 81 PRO A C 1
ATOM 667 O O . PRO A 1 81 ? -1.879 7.162 16.095 1.00 80.75 81 PRO A O 1
ATOM 670 N N . GLU A 1 82 ? -2.786 6.018 17.794 1.00 81.31 82 GLU A N 1
ATOM 671 C CA . GLU A 1 82 ? -2.576 4.687 17.211 1.00 81.31 82 GLU A CA 1
ATOM 672 C C . GLU A 1 82 ? -3.417 4.486 15.948 1.00 81.31 82 GLU A C 1
ATOM 674 O O . GLU A 1 82 ? -2.936 3.931 14.958 1.00 81.31 82 GLU A O 1
ATOM 679 N N . ALA A 1 83 ? -4.659 4.978 15.951 1.00 85.06 83 ALA A N 1
ATOM 680 C CA . ALA A 1 83 ? -5.541 4.923 14.791 1.00 85.06 83 ALA A CA 1
ATOM 681 C C . ALA A 1 83 ? -5.004 5.783 13.638 1.00 85.06 83 ALA A C 1
ATOM 683 O O . ALA A 1 83 ? -5.039 5.348 12.485 1.00 85.06 83 ALA A O 1
ATOM 684 N N . ARG A 1 84 ? -4.438 6.965 13.935 1.00 86.75 84 ARG A N 1
ATOM 685 C CA . ARG A 1 84 ? -3.766 7.804 12.926 1.00 86.75 84 ARG A CA 1
ATOM 686 C C . ARG A 1 84 ? -2.557 7.108 12.309 1.00 86.75 84 ARG A C 1
ATOM 688 O O . ARG A 1 84 ? -2.415 7.116 11.088 1.00 86.75 84 ARG A O 1
ATOM 695 N N . LEU A 1 85 ? -1.715 6.483 13.133 1.00 88.81 85 LEU A N 1
ATOM 696 C CA . LEU A 1 85 ? -0.551 5.726 12.661 1.00 88.81 85 LEU A CA 1
ATOM 697 C C . LEU A 1 85 ? -0.960 4.543 11.783 1.00 88.81 85 LEU A C 1
ATOM 699 O O . LEU A 1 85 ? -0.393 4.347 10.708 1.00 88.81 85 LEU A O 1
ATOM 703 N N . LEU A 1 86 ? -1.950 3.760 12.221 1.00 91.12 86 LEU A N 1
ATOM 704 C CA . LEU A 1 86 ? -2.460 2.630 11.447 1.00 91.12 86 LEU A CA 1
ATOM 705 C C . LEU A 1 86 ? -3.057 3.094 10.115 1.00 91.12 86 LEU A C 1
ATOM 707 O O . LEU A 1 86 ? -2.794 2.477 9.087 1.00 91.12 86 LEU A O 1
ATOM 711 N N . ARG A 1 87 ? -3.790 4.213 10.116 1.00 91.31 87 ARG A N 1
ATOM 712 C CA . ARG A 1 87 ? -4.337 4.820 8.899 1.00 91.31 87 ARG A CA 1
ATOM 713 C C . ARG A 1 87 ? -3.228 5.236 7.936 1.00 91.31 87 ARG A C 1
ATOM 715 O O . ARG A 1 87 ? -3.273 4.839 6.779 1.00 91.31 87 ARG A O 1
ATOM 722 N N . GLY A 1 88 ? -2.214 5.959 8.414 1.00 91.88 88 GLY A N 1
ATOM 723 C CA . GLY A 1 88 ? -1.081 6.381 7.584 1.00 91.88 88 GLY A CA 1
ATOM 724 C C . GLY A 1 88 ? -0.321 5.198 6.976 1.00 91.88 88 GLY A C 1
ATOM 725 O O . GLY A 1 88 ? 0.061 5.243 5.809 1.00 91.88 88 GLY A O 1
ATOM 726 N N . LYS A 1 89 ? -0.162 4.100 7.729 1.00 94.00 89 LYS A N 1
ATOM 727 C CA . LYS A 1 89 ? 0.417 2.851 7.209 1.00 94.00 89 LYS A CA 1
ATOM 728 C C . LYS A 1 89 ? -0.481 2.189 6.167 1.00 94.00 89 LYS A C 1
ATOM 730 O O . LYS A 1 89 ? 0.009 1.802 5.111 1.00 94.00 89 LYS A O 1
ATOM 735 N N . ALA A 1 90 ? -1.777 2.056 6.443 1.00 95.31 90 ALA A N 1
ATOM 736 C CA . ALA A 1 90 ? -2.729 1.465 5.505 1.00 95.31 90 ALA A CA 1
ATOM 737 C C . ALA A 1 90 ? -2.790 2.259 4.189 1.00 95.31 90 ALA A C 1
ATOM 739 O O . ALA A 1 90 ? -2.816 1.661 3.119 1.00 95.31 90 ALA A O 1
ATOM 740 N N . GLU A 1 91 ? -2.734 3.591 4.256 1.00 95.06 91 GLU A N 1
ATOM 741 C CA . GLU A 1 91 ? -2.739 4.475 3.087 1.00 95.06 91 GLU A CA 1
ATOM 742 C C . GLU A 1 91 ? -1.460 4.340 2.256 1.00 95.06 91 GLU A C 1
ATOM 744 O O . GLU A 1 91 ? -1.529 4.177 1.035 1.00 95.06 91 GLU A O 1
ATOM 749 N N . LEU A 1 92 ? -0.300 4.276 2.920 1.00 96.00 92 LEU A N 1
ATOM 750 C CA . LEU A 1 92 ? 0.969 3.976 2.260 1.00 96.00 92 LEU A CA 1
ATOM 751 C C . LEU A 1 92 ? 0.903 2.632 1.530 1.00 96.00 92 LEU A C 1
ATOM 753 O O . LEU A 1 92 ? 1.209 2.552 0.344 1.00 96.00 92 LEU A O 1
ATOM 757 N N . PHE A 1 93 ? 0.495 1.563 2.214 1.00 96.94 93 PHE A N 1
ATOM 758 C CA . PHE A 1 93 ? 0.465 0.229 1.618 1.00 96.94 93 PHE A CA 1
ATOM 759 C C . PHE A 1 93 ? -0.613 0.066 0.538 1.00 96.94 93 PHE A C 1
ATOM 761 O O . PHE A 1 93 ? -0.394 -0.670 -0.429 1.00 96.94 93 PHE A O 1
ATOM 768 N N . TYR A 1 94 ? -1.724 0.796 0.632 1.00 97.44 94 TYR A N 1
ATOM 769 C CA . TYR A 1 94 ? -2.704 0.922 -0.446 1.00 97.44 94 TYR A CA 1
ATOM 770 C C . TYR A 1 94 ? -2.059 1.508 -1.714 1.00 97.44 94 TYR A C 1
ATOM 772 O O . TYR A 1 94 ? -2.162 0.912 -2.790 1.00 97.44 94 TYR A O 1
ATOM 780 N N . ALA A 1 95 ? -1.316 2.614 -1.584 1.00 96.62 95 ALA A N 1
ATOM 781 C CA . ALA A 1 95 ? -0.591 3.222 -2.699 1.00 96.62 95 ALA A CA 1
ATOM 782 C C . ALA A 1 95 ? 0.541 2.319 -3.226 1.00 96.62 95 ALA A C 1
ATOM 784 O O . ALA A 1 95 ? 0.665 2.122 -4.436 1.00 96.62 95 ALA A O 1
ATOM 785 N N . LYS A 1 96 ? 1.332 1.692 -2.339 1.00 95.94 96 LYS A N 1
ATOM 786 C CA . LYS A 1 96 ? 2.407 0.753 -2.725 1.00 95.94 96 LYS A CA 1
ATOM 787 C C . LYS A 1 96 ? 1.855 -0.410 -3.537 1.00 95.94 96 LYS A C 1
ATOM 789 O O . LYS A 1 96 ? 2.433 -0.772 -4.558 1.00 95.94 96 LYS A O 1
ATOM 794 N N . SER A 1 97 ? 0.731 -0.974 -3.102 1.00 97.12 97 SER A N 1
ATOM 795 C CA . SER A 1 97 ? 0.072 -2.076 -3.802 1.00 97.12 97 SER A CA 1
ATOM 796 C C . SER A 1 97 ? -0.367 -1.659 -5.206 1.00 97.12 97 SER A C 1
ATOM 798 O O . SER A 1 97 ? -0.132 -2.406 -6.150 1.00 97.12 97 SER A O 1
ATOM 800 N N . ALA A 1 98 ? -0.902 -0.445 -5.372 1.00 96.44 98 ALA A N 1
ATOM 801 C CA . ALA A 1 98 ? -1.280 0.096 -6.679 1.00 96.44 98 ALA A CA 1
ATOM 802 C C . ALA A 1 98 ? -0.082 0.210 -7.639 1.00 96.44 98 ALA A C 1
ATOM 804 O O . ALA A 1 98 ? -0.155 -0.232 -8.788 1.00 96.44 98 ALA A O 1
ATOM 805 N N . VAL A 1 99 ? 1.042 0.762 -7.156 1.00 94.88 99 VAL A N 1
ATOM 806 C CA . VAL A 1 99 ? 2.289 0.890 -7.934 1.00 94.88 99 VAL A CA 1
ATOM 807 C C . VAL A 1 99 ? 2.820 -0.486 -8.334 1.00 94.88 99 VAL A C 1
ATOM 809 O O . VAL A 1 99 ? 3.145 -0.716 -9.497 1.00 94.88 99 VAL A O 1
ATOM 812 N N . ARG A 1 100 ? 2.877 -1.427 -7.385 1.00 93.75 100 ARG A N 1
ATOM 813 C CA . ARG A 1 100 ? 3.392 -2.788 -7.613 1.00 93.75 100 ARG A CA 1
ATOM 814 C C . ARG A 1 100 ? 2.488 -3.621 -8.520 1.00 93.75 100 ARG A C 1
ATOM 816 O O . ARG A 1 100 ? 2.992 -4.429 -9.291 1.00 93.75 100 ARG A O 1
ATOM 823 N N . ALA A 1 101 ? 1.178 -3.393 -8.468 1.00 94.12 101 ALA A N 1
ATOM 824 C CA . ALA A 1 101 ? 0.209 -3.978 -9.388 1.00 94.12 101 ALA A CA 1
ATOM 825 C C . ALA A 1 101 ? 0.278 -3.376 -10.806 1.00 94.12 101 ALA A C 1
ATOM 827 O O . ALA A 1 101 ? -0.398 -3.875 -11.704 1.00 94.12 101 ALA A O 1
ATOM 828 N N . GLY A 1 102 ? 1.063 -2.312 -11.023 1.00 92.19 102 GLY A N 1
ATOM 829 C CA . GLY A 1 102 ? 1.163 -1.634 -12.315 1.00 92.19 102 GLY A CA 1
ATOM 830 C C . GLY A 1 102 ? -0.104 -0.866 -12.693 1.00 92.19 102 GLY A C 1
ATOM 831 O O . GLY A 1 102 ? -0.377 -0.676 -13.878 1.00 92.19 102 GLY A O 1
ATOM 832 N N . GLN A 1 103 ? -0.902 -0.447 -11.707 1.00 94.56 103 GLN A N 1
ATOM 833 C CA . GLN A 1 103 ? -2.127 0.300 -11.970 1.00 94.56 103 GLN A CA 1
ATOM 834 C C . GLN A 1 103 ? -1.802 1.694 -12.525 1.00 94.56 103 GLN A C 1
ATOM 836 O O . GLN A 1 103 ? -0.857 2.338 -12.058 1.00 94.56 103 GLN A O 1
ATOM 841 N N . PRO A 1 104 ? -2.602 2.212 -13.477 1.00 91.69 104 PRO A N 1
ATOM 842 C CA . PRO A 1 104 ? -2.330 3.499 -14.118 1.00 91.69 104 PRO A CA 1
ATOM 843 C C . PRO A 1 104 ? -2.362 4.677 -13.133 1.00 91.69 104 PRO A C 1
ATOM 845 O O . PRO A 1 104 ? -1.650 5.657 -13.323 1.00 91.69 104 PRO A O 1
ATOM 848 N N . ASN A 1 105 ? -3.151 4.573 -12.063 1.00 93.69 105 ASN A N 1
ATOM 849 C CA . ASN A 1 105 ? -3.261 5.573 -11.001 1.00 93.69 105 ASN A CA 1
ATOM 850 C C . ASN A 1 105 ? -2.280 5.352 -9.835 1.00 93.69 105 ASN A C 1
ATOM 852 O O . ASN A 1 105 ? -2.246 6.176 -8.924 1.00 93.69 105 ASN A O 1
ATOM 856 N N . GLY A 1 106 ? -1.493 4.269 -9.823 1.00 93.56 106 GLY A N 1
ATOM 857 C CA . GLY A 1 106 ? -0.653 3.926 -8.671 1.00 93.56 106 GLY A CA 1
ATOM 858 C C . GLY A 1 106 ? 0.408 4.981 -8.365 1.00 93.56 106 GLY A C 1
ATOM 859 O O . GLY A 1 106 ? 0.620 5.343 -7.211 1.00 93.56 106 GLY A O 1
ATOM 860 N N . GLU A 1 107 ? 1.019 5.531 -9.414 1.00 94.00 107 GLU A N 1
ATOM 861 C CA . GLU A 1 107 ? 1.981 6.631 -9.313 1.00 94.00 107 GLU A CA 1
ATOM 862 C C . GLU A 1 107 ? 1.354 7.868 -8.661 1.00 94.00 107 GLU A C 1
ATOM 864 O O . GLU A 1 107 ? 1.914 8.426 -7.720 1.00 94.00 107 GLU A O 1
ATOM 869 N N . GLN A 1 108 ? 0.157 8.251 -9.109 1.00 95.31 108 GLN A N 1
ATOM 870 C CA . GLN A 1 108 ? -0.560 9.390 -8.551 1.00 95.31 108 GLN A CA 1
ATOM 871 C C . GLN A 1 108 ? -0.905 9.171 -7.073 1.00 95.31 108 GLN A C 1
ATOM 873 O O . GLN A 1 108 ? -0.641 10.052 -6.263 1.00 95.31 108 GLN A O 1
ATOM 878 N N . LEU A 1 109 ? -1.411 7.987 -6.708 1.00 96.00 109 LEU A N 1
ATOM 879 C CA . LEU A 1 109 ? -1.732 7.648 -5.316 1.00 96.00 109 LEU A CA 1
ATOM 880 C C . LEU A 1 109 ? -0.517 7.788 -4.391 1.00 96.00 109 LEU A C 1
ATOM 882 O O . LEU A 1 109 ? -0.641 8.291 -3.276 1.00 96.00 109 LEU A O 1
ATOM 886 N N . MET A 1 110 ? 0.662 7.368 -4.853 1.00 95.88 110 MET A N 1
ATOM 887 C CA . MET A 1 110 ? 1.889 7.501 -4.071 1.00 95.88 110 MET A CA 1
ATOM 888 C C . MET A 1 110 ? 2.335 8.960 -3.935 1.00 95.88 110 MET A C 1
ATOM 890 O O . MET A 1 110 ? 2.744 9.387 -2.857 1.00 95.88 110 MET A O 1
ATOM 894 N N . LEU A 1 111 ? 2.246 9.740 -5.015 1.00 94.75 111 LEU A N 1
ATOM 895 C CA . LEU A 1 111 ? 2.584 11.165 -4.991 1.00 94.75 111 LEU A CA 1
ATOM 896 C C . LEU A 1 111 ? 1.645 11.961 -4.081 1.00 94.75 111 LEU A C 1
ATOM 898 O O . LEU A 1 111 ? 2.105 12.847 -3.360 1.00 94.75 111 LEU A O 1
ATOM 902 N N . ASP A 1 112 ? 0.354 11.635 -4.092 1.00 95.62 112 ASP A N 1
ATOM 903 C CA . ASP A 1 112 ? -0.634 12.262 -3.2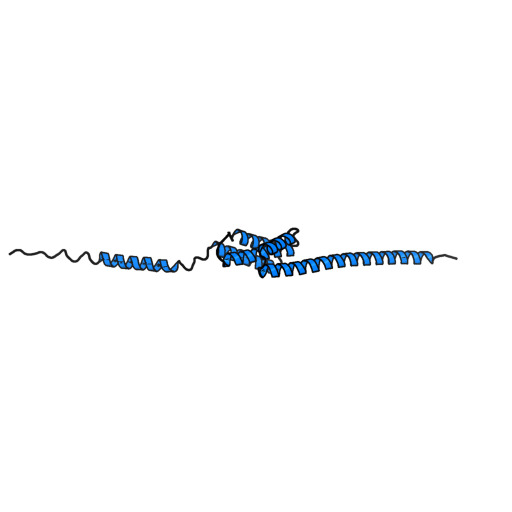20 1.00 95.62 112 ASP A CA 1
ATOM 904 C C . ASP A 1 112 ? -0.334 11.937 -1.749 1.00 95.62 112 ASP A C 1
ATOM 906 O O . ASP A 1 112 ? -0.250 12.856 -0.937 1.00 95.62 112 ASP A O 1
ATOM 910 N N . TYR A 1 113 ? -0.015 10.677 -1.423 1.00 95.44 113 TYR A N 1
ATOM 911 C CA . TYR A 1 113 ? 0.442 10.296 -0.080 1.00 95.44 113 TYR A CA 1
ATOM 912 C C . TYR A 1 113 ? 1.668 11.109 0.370 1.00 95.44 113 TYR A C 1
ATOM 914 O O . TYR A 1 113 ? 1.679 11.689 1.456 1.00 95.44 113 TYR A O 1
ATOM 922 N N . ILE A 1 114 ? 2.698 11.208 -0.476 1.00 95.75 114 ILE A N 1
ATOM 923 C CA . ILE A 1 114 ? 3.917 11.965 -0.159 1.00 95.75 114 ILE A CA 1
ATOM 924 C C . ILE A 1 114 ? 3.586 13.434 0.139 1.00 95.75 114 ILE A C 1
ATOM 926 O O . ILE A 1 114 ? 4.064 13.984 1.131 1.00 95.75 114 ILE A O 1
ATOM 930 N N . ARG A 1 115 ? 2.750 14.070 -0.688 1.00 94.94 115 ARG A N 1
ATOM 931 C CA . ARG A 1 115 ? 2.354 15.477 -0.513 1.00 94.94 115 ARG A CA 1
ATOM 932 C C . ARG A 1 115 ? 1.556 15.705 0.766 1.00 94.94 115 ARG A C 1
ATOM 934 O O . ARG A 1 115 ? 1.741 16.732 1.409 1.00 94.94 115 ARG A O 1
ATOM 941 N N . THR A 1 116 ? 0.679 14.770 1.123 1.00 93.00 116 THR A N 1
ATOM 942 C CA . THR A 1 116 ? -0.186 14.886 2.302 1.00 93.00 116 THR A CA 1
ATOM 943 C C . THR A 1 116 ? 0.573 14.688 3.611 1.00 93.00 116 THR A C 1
ATOM 945 O O . THR A 1 116 ? 0.255 15.353 4.595 1.00 93.00 116 THR A O 1
ATOM 948 N N . TYR A 1 117 ? 1.563 13.792 3.635 1.00 92.00 117 TYR A N 1
ATOM 949 C CA . TYR A 1 117 ? 2.218 13.367 4.876 1.00 92.00 117 TYR A CA 1
ATOM 950 C C . TYR A 1 117 ? 3.618 13.955 5.099 1.00 92.00 117 TYR A C 1
ATOM 952 O O . TYR A 1 117 ? 4.169 13.779 6.180 1.00 92.00 117 TYR A O 1
ATOM 960 N N . GLN A 1 118 ? 4.222 14.674 4.148 1.00 89.19 118 GLN A N 1
ATOM 961 C CA . GLN A 1 118 ? 5.504 15.346 4.407 1.00 89.19 118 GLN A CA 1
ATOM 962 C C . GLN A 1 118 ? 5.400 16.349 5.580 1.00 89.19 118 GLN A C 1
ATOM 964 O O . GLN A 1 118 ? 4.430 17.108 5.640 1.00 89.19 118 GLN A O 1
ATOM 969 N N . PRO A 1 119 ? 6.390 16.401 6.501 1.00 88.31 119 PRO A N 1
ATOM 970 C CA . PRO A 1 119 ? 7.705 15.739 6.482 1.00 88.31 119 PRO A CA 1
ATOM 971 C C . PRO A 1 119 ? 7.800 14.420 7.296 1.00 88.31 119 PRO A C 1
ATOM 973 O O . PRO A 1 119 ? 8.826 14.157 7.921 1.00 88.31 119 PRO A O 1
ATOM 976 N N . ASP A 1 120 ? 6.761 13.579 7.324 1.00 90.00 120 ASP A N 1
ATOM 977 C CA . ASP A 1 120 ? 6.782 12.271 8.006 1.00 90.00 120 ASP A CA 1
ATOM 978 C C . ASP A 1 120 ? 7.910 11.355 7.459 1.00 90.00 120 ASP A C 1
ATOM 980 O O . ASP A 1 120 ? 8.107 11.267 6.235 1.00 90.00 120 ASP A O 1
ATOM 984 N N . PRO A 1 121 ? 8.653 10.634 8.325 1.00 91.19 121 PRO A N 1
ATOM 985 C CA . PRO A 1 121 ? 9.561 9.563 7.911 1.00 91.19 121 PRO A CA 1
ATOM 986 C C . PRO A 1 121 ? 8.966 8.571 6.896 1.00 91.19 121 PRO A C 1
ATOM 988 O O . PRO A 1 121 ? 9.661 8.174 5.959 1.00 91.19 121 PRO A O 1
ATOM 991 N N . LEU A 1 122 ? 7.684 8.203 7.023 1.00 89.88 122 LEU A N 1
ATOM 992 C CA . LEU A 1 122 ? 7.007 7.298 6.084 1.00 89.88 122 LEU A CA 1
ATOM 993 C C . LEU A 1 122 ? 6.864 7.914 4.684 1.00 89.88 122 LEU A C 1
ATOM 995 O O . LEU A 1 122 ? 7.099 7.239 3.681 1.00 89.88 122 LEU A O 1
ATOM 999 N N . ALA A 1 123 ? 6.542 9.207 4.605 1.00 91.69 123 ALA A N 1
ATOM 1000 C CA . ALA A 1 123 ? 6.480 9.947 3.344 1.00 91.69 123 ALA A CA 1
ATOM 1001 C C . ALA A 1 123 ? 7.872 10.109 2.711 1.00 91.69 123 ALA A C 1
ATOM 1003 O O . ALA A 1 123 ? 8.026 10.038 1.488 1.00 91.69 123 ALA A O 1
ATOM 1004 N N . THR A 1 124 ? 8.905 10.276 3.540 1.00 92.00 124 THR A N 1
ATOM 1005 C CA . THR A 1 124 ? 10.301 10.313 3.083 1.00 92.00 124 THR A CA 1
ATOM 1006 C C . THR A 1 124 ? 10.713 8.972 2.474 1.00 92.00 124 THR A C 1
ATOM 1008 O O . THR A 1 124 ? 11.252 8.942 1.368 1.00 92.00 124 THR A O 1
ATOM 1011 N N . GLN A 1 125 ? 10.390 7.852 3.130 1.00 91.25 125 GLN A N 1
ATOM 1012 C CA . GLN A 1 125 ? 10.636 6.515 2.583 1.00 91.25 125 GLN A CA 1
ATOM 1013 C C . GLN A 1 125 ? 9.883 6.291 1.263 1.00 91.25 125 GLN A C 1
ATOM 1015 O O . GLN A 1 125 ? 10.474 5.818 0.295 1.00 91.25 125 GLN A O 1
ATOM 1020 N N . ALA A 1 126 ? 8.607 6.677 1.193 1.00 92.62 126 ALA A N 1
ATOM 1021 C CA . ALA A 1 126 ? 7.823 6.601 -0.039 1.00 92.62 126 ALA A CA 1
ATOM 1022 C C . ALA A 1 126 ? 8.453 7.412 -1.187 1.00 92.62 126 ALA A C 1
ATOM 1024 O O . ALA A 1 126 ? 8.466 6.965 -2.333 1.00 92.62 126 ALA A O 1
ATOM 1025 N N . SER A 1 127 ? 9.033 8.576 -0.878 1.00 92.38 127 SER A N 1
ATOM 1026 C CA . SER A 1 127 ? 9.737 9.412 -1.860 1.00 92.38 127 SER A CA 1
ATOM 1027 C C . SER A 1 127 ? 10.975 8.711 -2.430 1.00 92.38 127 SER A C 1
ATOM 1029 O O . SER A 1 127 ? 11.200 8.754 -3.639 1.00 92.38 127 SER A O 1
ATOM 1031 N N . ILE A 1 128 ? 11.747 8.026 -1.579 1.00 93.19 128 ILE A N 1
ATOM 1032 C CA . ILE A 1 128 ? 12.904 7.222 -2.003 1.00 93.19 128 ILE A CA 1
ATOM 1033 C C . ILE A 1 128 ? 12.446 6.062 -2.897 1.00 93.19 128 ILE A C 1
ATOM 1035 O O . ILE A 1 128 ? 12.975 5.890 -3.993 1.00 93.19 128 ILE A O 1
ATOM 1039 N N . GLU A 1 129 ? 11.411 5.322 -2.482 1.00 90.31 129 GLU A N 1
ATOM 1040 C CA . GLU A 1 129 ? 10.860 4.205 -3.265 1.00 90.31 129 GLU A CA 1
ATOM 1041 C C . GLU A 1 129 ? 10.367 4.653 -4.654 1.00 90.31 129 GLU A C 1
ATOM 1043 O O . GLU A 1 129 ? 10.556 3.940 -5.643 1.00 90.31 129 GLU A O 1
ATOM 1048 N N . MET A 1 130 ? 9.772 5.847 -4.757 1.00 93.19 130 MET A N 1
ATOM 1049 C CA . MET A 1 130 ? 9.384 6.426 -6.047 1.00 93.19 130 MET A CA 1
ATOM 1050 C C . MET A 1 130 ? 10.592 6.786 -6.915 1.00 93.19 130 MET A C 1
ATOM 1052 O O . MET A 1 130 ? 10.558 6.562 -8.127 1.00 93.19 130 MET A O 1
ATOM 1056 N N . GLY A 1 131 ? 11.670 7.295 -6.315 1.00 92.00 131 GLY A N 1
ATOM 1057 C CA . GLY A 1 131 ? 12.935 7.524 -7.015 1.00 92.00 131 GLY A CA 1
ATOM 1058 C C . GLY A 1 131 ? 13.472 6.246 -7.667 1.00 92.00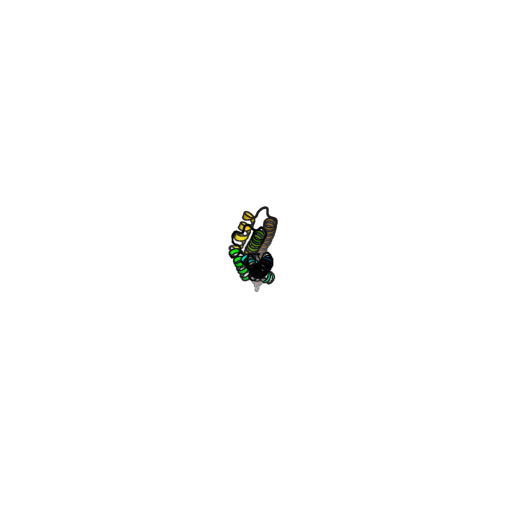 131 GLY A C 1
ATOM 1059 O O . GLY A 1 131 ? 13.781 6.239 -8.864 1.00 92.00 131 GLY A O 1
ATOM 1060 N N . ASP A 1 132 ? 13.491 5.144 -6.916 1.00 91.56 132 ASP A N 1
ATOM 1061 C CA . ASP A 1 132 ? 13.917 3.833 -7.418 1.00 91.56 132 ASP A CA 1
ATOM 1062 C C . ASP A 1 132 ? 13.003 3.324 -8.542 1.00 91.56 132 ASP A C 1
ATOM 1064 O O . ASP A 1 132 ? 13.480 2.852 -9.580 1.00 91.56 132 ASP A O 1
ATOM 1068 N N . TYR A 1 133 ? 11.685 3.474 -8.379 1.00 90.62 133 TYR A N 1
ATOM 1069 C CA . TYR A 1 133 ? 10.699 3.092 -9.391 1.00 90.62 133 TYR A CA 1
ATOM 1070 C C . TYR A 1 133 ? 10.926 3.811 -10.732 1.00 90.62 133 TYR A C 1
ATOM 1072 O O . TYR A 1 133 ? 10.985 3.163 -11.784 1.00 90.62 133 TYR A O 1
ATOM 1080 N N . TYR A 1 134 ? 11.118 5.135 -10.720 1.00 90.12 134 TYR A N 1
ATOM 1081 C CA . TYR A 1 134 ? 11.391 5.893 -11.946 1.00 90.12 134 TYR A CA 1
ATOM 1082 C C . TYR A 1 134 ? 12.739 5.538 -12.576 1.00 90.12 134 TYR A C 1
ATOM 1084 O O . TYR A 1 134 ? 12.844 5.481 -13.808 1.00 90.12 134 TYR A O 1
ATOM 1092 N N . SER A 1 135 ? 13.760 5.272 -11.757 1.00 91.25 135 SER A N 1
ATOM 1093 C CA . SER A 1 135 ? 15.080 4.849 -12.233 1.00 91.25 135 SER A CA 1
ATOM 1094 C C . SER A 1 135 ? 14.987 3.533 -13.013 1.00 91.25 135 SER A C 1
ATOM 1096 O O . SER A 1 135 ? 15.444 3.443 -14.157 1.00 91.25 135 SER A O 1
ATOM 1098 N N . ILE A 1 136 ? 14.292 2.535 -12.453 1.00 88.56 136 ILE A N 1
ATOM 1099 C CA . ILE A 1 136 ? 14.065 1.238 -13.105 1.00 88.56 136 ILE A CA 1
ATOM 1100 C C . ILE A 1 136 ? 13.277 1.421 -14.407 1.00 88.56 136 ILE A C 1
ATOM 1102 O O . ILE A 1 136 ? 13.707 0.941 -15.458 1.00 88.56 136 ILE A O 1
ATOM 1106 N N . LYS A 1 137 ? 12.163 2.165 -14.375 1.00 88.44 137 LYS A N 1
ATOM 1107 C CA . LYS A 1 137 ? 11.317 2.414 -15.555 1.00 88.44 137 LYS A CA 1
ATOM 1108 C C . LYS A 1 137 ? 12.096 3.073 -16.697 1.00 88.44 137 LYS A C 1
ATOM 1110 O O . LYS A 1 137 ? 12.007 2.634 -17.843 1.00 88.44 137 LYS A O 1
ATOM 1115 N N . THR A 1 138 ? 12.907 4.083 -16.388 1.00 89.62 138 THR A N 1
ATOM 1116 C CA . THR A 1 138 ? 13.739 4.788 -17.377 1.00 89.62 138 THR A CA 1
ATOM 1117 C C . THR A 1 138 ? 14.777 3.856 -18.004 1.00 89.62 138 THR A C 1
ATOM 1119 O O . THR A 1 138 ? 14.967 3.856 -19.224 1.00 89.62 138 THR A O 1
ATOM 1122 N N . ASN A 1 139 ? 15.424 3.019 -17.189 1.00 90.44 139 ASN A N 1
ATOM 1123 C CA . ASN A 1 139 ? 16.414 2.056 -17.667 1.00 90.44 139 ASN A CA 1
ATOM 1124 C C . ASN A 1 139 ? 15.789 0.969 -18.560 1.00 90.44 139 ASN A C 1
ATOM 1126 O O . ASN A 1 139 ? 16.388 0.604 -19.572 1.00 90.44 139 ASN A O 1
ATOM 1130 N N . LEU A 1 140 ? 14.572 0.506 -18.251 1.00 85.25 140 LEU A N 1
ATOM 1131 C CA . LEU A 1 140 ? 13.836 -0.449 -19.091 1.00 85.25 140 LEU A CA 1
ATOM 1132 C C . LEU A 1 140 ? 13.503 0.129 -20.472 1.00 85.25 140 LEU A C 1
ATOM 1134 O O . LEU A 1 140 ? 13.708 -0.537 -21.489 1.00 85.25 140 LEU A O 1
ATOM 1138 N N . ILE A 1 141 ? 13.054 1.388 -20.528 1.00 88.38 141 ILE A N 1
ATOM 1139 C CA . ILE A 1 141 ? 12.779 2.078 -21.797 1.00 88.38 141 ILE A CA 1
ATOM 1140 C C . ILE A 1 141 ? 14.062 2.164 -22.629 1.00 88.38 141 ILE A C 1
ATOM 1142 O O . ILE A 1 141 ? 14.069 1.776 -23.801 1.00 88.38 141 ILE A O 1
ATOM 1146 N N . ARG A 1 142 ? 15.174 2.582 -22.011 1.00 88.56 142 ARG A N 1
ATOM 1147 C CA . ARG A 1 142 ? 16.479 2.651 -22.679 1.00 88.56 142 ARG A CA 1
ATOM 1148 C C . ARG A 1 142 ? 16.889 1.289 -23.248 1.00 88.56 142 ARG A C 1
ATOM 1150 O O . ARG A 1 142 ? 17.264 1.215 -24.418 1.00 88.56 142 ARG A O 1
ATOM 1157 N N . LEU A 1 143 ? 16.753 0.212 -22.474 1.00 90.62 143 LEU A N 1
ATOM 1158 C CA . LEU A 1 143 ? 17.097 -1.140 -22.918 1.00 90.62 143 LEU A CA 1
ATOM 1159 C C . LEU A 1 143 ? 16.240 -1.602 -24.108 1.00 90.62 143 LEU A C 1
ATOM 1161 O O . LEU A 1 143 ? 16.781 -2.112 -25.088 1.00 90.62 143 LEU A O 1
ATOM 1165 N N . SER A 1 144 ? 14.923 -1.379 -24.060 1.00 89.12 144 SER A N 1
ATOM 1166 C CA . SER A 1 144 ? 14.013 -1.757 -25.154 1.00 89.12 144 SER A CA 1
ATOM 1167 C C . SER A 1 144 ? 14.356 -1.051 -26.474 1.00 89.12 144 SER A C 1
ATOM 1169 O O . SER A 1 144 ? 14.381 -1.676 -27.540 1.00 89.12 144 SER A O 1
ATOM 1171 N N . SER A 1 145 ? 14.717 0.235 -26.398 1.00 88.94 145 SER A N 1
ATOM 1172 C CA . SER A 1 145 ? 15.163 1.004 -27.560 1.00 88.94 145 SER A CA 1
ATOM 1173 C C . SER A 1 145 ? 16.470 0.447 -28.134 1.00 88.94 145 SER A C 1
ATOM 1175 O O . SER A 1 145 ? 16.590 0.263 -29.344 1.00 88.94 145 SER A O 1
ATOM 1177 N N . PHE A 1 146 ? 17.418 0.076 -27.269 1.00 90.88 146 PHE A N 1
ATOM 1178 C CA . PHE A 1 146 ? 18.706 -0.477 -27.671 1.00 90.88 146 PHE A CA 1
ATOM 1179 C C . PHE A 1 146 ? 18.574 -1.844 -28.358 1.00 90.88 146 PHE A C 1
ATOM 1181 O O . PHE A 1 146 ? 19.153 -2.053 -29.423 1.00 90.88 146 PHE A O 1
ATOM 1188 N N . ILE A 1 147 ? 17.757 -2.753 -27.814 1.00 90.81 147 ILE A N 1
ATOM 1189 C CA . ILE A 1 147 ? 17.488 -4.065 -28.434 1.00 90.81 147 ILE A CA 1
ATOM 1190 C C . ILE A 1 147 ? 16.880 -3.889 -29.831 1.00 90.81 147 ILE A C 1
ATOM 1192 O O . ILE A 1 147 ? 17.288 -4.559 -30.784 1.00 90.81 147 ILE A O 1
ATOM 1196 N N . THR A 1 148 ? 15.952 -2.942 -29.974 1.00 93.81 148 THR A N 1
ATOM 1197 C CA . THR A 1 148 ? 15.335 -2.624 -31.268 1.00 93.81 148 THR A CA 1
ATOM 1198 C C . THR A 1 148 ? 16.386 -2.157 -32.280 1.00 93.81 148 THR A C 1
ATOM 1200 O O . THR A 1 148 ? 16.399 -2.632 -33.418 1.00 93.81 148 THR A O 1
ATOM 1203 N N . LEU A 1 149 ? 17.325 -1.297 -31.871 1.00 93.75 149 LEU A N 1
ATOM 1204 C CA . LEU A 1 149 ? 18.427 -0.847 -32.730 1.00 93.75 149 LEU A CA 1
ATOM 1205 C C . LEU A 1 149 ? 19.327 -2.004 -33.179 1.00 93.75 149 LEU A C 1
ATOM 1207 O O . LEU A 1 149 ? 19.641 -2.100 -34.367 1.00 93.75 149 LEU A O 1
ATOM 1211 N N . LEU A 1 150 ? 19.691 -2.907 -32.264 1.00 93.31 150 LEU A N 1
ATOM 1212 C CA . LEU A 1 150 ? 20.505 -4.079 -32.595 1.00 93.31 150 LEU A CA 1
ATOM 1213 C C . LEU A 1 150 ? 19.800 -5.001 -33.596 1.00 93.31 150 LEU A C 1
ATOM 1215 O O . LEU A 1 150 ? 20.409 -5.404 -34.584 1.00 93.31 150 LEU A O 1
ATOM 1219 N N . SER A 1 151 ? 18.510 -5.282 -33.389 1.00 93.12 151 SER A N 1
ATOM 1220 C CA . SER A 1 151 ? 17.724 -6.118 -34.311 1.00 93.12 151 SER A CA 1
ATOM 1221 C C . SER A 1 151 ? 17.626 -5.515 -35.719 1.00 93.12 151 SER A C 1
ATOM 1223 O O . SER A 1 151 ? 17.700 -6.218 -36.729 1.00 93.12 151 SER A O 1
ATOM 1225 N N . ARG A 1 152 ? 17.530 -4.184 -35.813 1.00 92.38 152 ARG A N 1
ATOM 1226 C CA . ARG A 1 152 ? 17.526 -3.484 -37.098 1.00 92.38 152 ARG A CA 1
ATOM 1227 C C . ARG A 1 152 ? 18.895 -3.571 -37.766 1.00 92.38 152 ARG A C 1
ATOM 1229 O O . ARG A 1 152 ? 18.961 -3.866 -38.957 1.00 92.38 152 ARG A O 1
ATOM 1236 N N . ALA A 1 153 ? 19.978 -3.385 -37.013 1.00 90.62 153 ALA A N 1
ATOM 1237 C CA . ALA A 1 153 ? 21.338 -3.499 -37.531 1.00 90.62 153 ALA A CA 1
ATOM 1238 C C . ALA A 1 153 ? 21.643 -4.906 -38.080 1.00 90.62 153 ALA A C 1
ATOM 1240 O O . ALA A 1 153 ? 22.205 -5.026 -39.169 1.00 90.62 153 ALA A O 1
ATOM 1241 N N . THR A 1 154 ? 21.217 -5.973 -37.396 1.00 91.56 154 THR A N 1
ATOM 1242 C CA . THR A 1 154 ? 21.426 -7.353 -37.872 1.00 91.56 154 THR A CA 1
ATOM 1243 C C . THR A 1 154 ? 20.634 -7.662 -39.141 1.00 91.56 154 THR A C 1
ATOM 1245 O O . THR A 1 154 ? 21.175 -8.289 -40.051 1.00 91.56 154 THR A O 1
ATOM 1248 N N . SER A 1 155 ? 19.394 -7.171 -39.263 1.00 89.06 155 SER A N 1
ATOM 1249 C CA . SER A 1 155 ? 18.606 -7.323 -40.498 1.00 89.06 155 SER A CA 1
ATOM 1250 C C . SER A 1 155 ? 19.267 -6.644 -41.707 1.00 89.06 155 SER A C 1
ATOM 1252 O O . SER A 1 155 ? 19.285 -7.196 -42.807 1.00 89.06 155 SER A O 1
ATOM 1254 N N . LEU A 1 156 ? 19.883 -5.476 -41.495 1.00 88.12 156 LEU A N 1
ATOM 1255 C CA . LEU A 1 156 ? 20.617 -4.757 -42.536 1.00 88.12 156 LEU A CA 1
ATOM 1256 C C . LEU A 1 156 ? 21.887 -5.506 -42.943 1.00 88.12 156 LEU A C 1
ATOM 1258 O O . LEU A 1 156 ? 22.166 -5.604 -44.135 1.00 88.12 156 LEU A O 1
ATOM 1262 N N . LEU A 1 157 ? 22.615 -6.079 -41.979 1.00 84.88 157 LEU A N 1
ATOM 1263 C CA . LEU A 1 157 ? 23.778 -6.924 -42.260 1.00 84.88 157 LEU A CA 1
ATOM 1264 C C . LEU A 1 157 ? 23.390 -8.178 -43.051 1.00 84.88 157 LEU A C 1
ATOM 1266 O O . LEU A 1 157 ? 24.061 -8.507 -44.024 1.00 84.88 157 LEU A O 1
ATOM 1270 N N . HIS A 1 158 ? 22.288 -8.844 -42.694 1.00 85.12 158 HIS A N 1
ATOM 1271 C CA . HIS A 1 158 ? 21.795 -10.004 -43.440 1.00 85.12 158 HIS A CA 1
ATOM 1272 C C . HIS A 1 158 ? 21.446 -9.645 -44.893 1.00 85.12 158 HIS A C 1
ATOM 1274 O O . HIS A 1 158 ? 21.905 -10.305 -45.828 1.00 85.12 158 HIS A O 1
ATOM 1280 N N . ASN A 1 159 ? 20.710 -8.547 -45.096 1.00 85.38 159 ASN A N 1
ATOM 1281 C CA . ASN A 1 159 ? 20.366 -8.064 -46.432 1.00 85.38 159 ASN A CA 1
ATOM 1282 C C . ASN A 1 159 ? 21.617 -7.679 -47.235 1.00 85.38 159 ASN A C 1
ATOM 1284 O O . ASN A 1 159 ? 21.747 -8.078 -48.392 1.00 85.38 159 ASN A O 1
ATOM 1288 N N . ALA A 1 160 ? 22.567 -6.968 -46.619 1.00 81.50 160 ALA A N 1
ATOM 1289 C CA . ALA A 1 160 ? 23.821 -6.584 -47.259 1.00 81.50 160 ALA A CA 1
ATOM 1290 C C . ALA A 1 160 ? 24.661 -7.805 -47.673 1.00 81.50 160 ALA A C 1
ATOM 1292 O O . ALA A 1 160 ? 25.140 -7.850 -48.806 1.00 81.50 160 ALA A O 1
ATOM 1293 N N . MET A 1 161 ? 24.777 -8.827 -46.815 1.00 81.12 161 MET A N 1
ATOM 1294 C CA . MET A 1 161 ? 25.475 -10.073 -47.159 1.00 81.12 161 MET A CA 1
ATOM 1295 C C . MET A 1 161 ? 24.796 -10.823 -48.316 1.00 81.12 161 MET A C 1
ATOM 1297 O O . MET A 1 161 ? 25.484 -11.321 -49.206 1.00 81.12 161 MET A O 1
ATOM 1301 N N . SER A 1 162 ? 23.458 -10.845 -48.367 1.00 77.50 162 SER A N 1
ATOM 1302 C CA . SER A 1 162 ? 22.723 -11.463 -49.484 1.00 77.50 162 SER A CA 1
ATOM 1303 C C . SER A 1 162 ? 22.968 -10.755 -50.828 1.00 77.50 162 SER A C 1
ATOM 1305 O O . SER A 1 162 ? 23.050 -11.404 -51.872 1.00 77.50 162 SER A O 1
ATOM 1307 N N . CYS A 1 163 ? 23.133 -9.428 -50.807 1.00 70.62 163 CYS A N 1
ATOM 1308 C CA . CYS A 1 163 ? 23.426 -8.629 -51.995 1.00 70.62 163 CYS A CA 1
ATOM 1309 C C . CYS A 1 163 ? 24.858 -8.838 -52.498 1.00 70.62 163 CYS A C 1
ATOM 1311 O O . CYS A 1 163 ? 25.069 -8.855 -53.708 1.00 70.62 163 CYS A O 1
ATOM 1313 N N . ILE A 1 164 ? 25.827 -9.015 -51.592 1.00 71.06 164 ILE A N 1
ATOM 1314 C CA . ILE A 1 164 ? 27.221 -9.312 -51.954 1.00 71.06 164 ILE A CA 1
ATOM 1315 C C . ILE A 1 164 ? 27.300 -10.687 -52.633 1.00 71.06 164 ILE A C 1
ATOM 1317 O O . ILE A 1 164 ? 27.792 -10.779 -53.752 1.00 71.06 164 ILE A O 1
ATOM 1321 N N . SER A 1 165 ? 26.678 -11.722 -52.054 1.00 64.00 165 SER A N 1
ATOM 1322 C CA . SER A 1 165 ? 26.674 -13.077 -52.632 1.00 64.00 165 SER A CA 1
ATOM 1323 C C . SER A 1 165 ? 26.063 -13.165 -54.040 1.00 64.00 165 SER A C 1
ATOM 1325 O O . SER A 1 165 ? 26.471 -14.024 -54.817 1.00 64.00 165 SER A O 1
ATOM 1327 N N . LYS A 1 166 ? 25.101 -12.302 -54.397 1.00 60.25 166 LYS A N 1
ATOM 1328 C CA . LYS A 1 166 ? 24.521 -12.264 -55.754 1.00 60.25 166 LYS A CA 1
ATOM 1329 C C . LYS A 1 166 ? 25.395 -11.540 -56.780 1.00 60.25 166 LYS A C 1
ATOM 1331 O O . LYS A 1 166 ? 25.186 -11.733 -57.973 1.00 60.25 166 LYS A O 1
ATOM 1336 N N . LYS A 1 167 ? 26.330 -10.691 -56.345 1.00 59.91 167 LYS A N 1
ATOM 1337 C CA . LYS A 1 167 ? 27.162 -9.872 -57.239 1.00 59.91 167 LYS A CA 1
ATOM 1338 C C . LYS A 1 167 ? 28.399 -10.620 -57.752 1.00 59.91 167 LYS A C 1
ATOM 1340 O O . LYS A 1 167 ? 28.901 -10.272 -58.813 1.00 59.91 167 LYS A O 1
ATOM 1345 N N . ASP A 1 168 ? 28.815 -11.674 -57.050 1.00 55.41 168 ASP A N 1
ATOM 1346 C CA . ASP A 1 168 ? 29.988 -12.497 -57.384 1.00 55.41 168 ASP A CA 1
ATOM 1347 C C . ASP A 1 168 ? 29.674 -13.675 -58.336 1.00 55.41 168 ASP A C 1
ATOM 1349 O O . ASP A 1 168 ? 30.560 -14.450 -58.686 1.00 55.41 168 ASP A O 1
ATOM 1353 N N . ILE A 1 169 ? 28.423 -13.810 -58.798 1.00 55.91 169 ILE A N 1
ATOM 1354 C CA . ILE A 1 169 ? 27.995 -14.828 -59.775 1.00 55.91 169 ILE A CA 1
ATOM 1355 C C . ILE A 1 169 ? 27.856 -14.160 -61.151 1.00 55.91 169 ILE A C 1
ATOM 1357 O O . ILE A 1 169 ? 26.752 -13.921 -61.638 1.00 55.91 169 ILE A O 1
ATOM 1361 N N . VAL A 1 170 ? 28.983 -13.822 -61.779 1.00 56.91 170 VAL A N 1
ATOM 1362 C CA . VAL A 1 170 ? 29.037 -13.538 -63.222 1.00 56.91 170 VAL A CA 1
ATOM 1363 C C . VAL A 1 170 ? 29.612 -14.787 -63.889 1.00 56.91 170 VAL A C 1
ATOM 1365 O O . VAL A 1 170 ? 30.801 -15.053 -63.707 1.00 56.91 170 VAL A O 1
ATOM 1368 N N . PRO A 1 171 ? 28.812 -15.600 -64.604 1.00 54.03 171 PRO A N 1
ATOM 1369 C CA . PRO A 1 171 ? 29.375 -16.668 -65.414 1.00 54.03 171 PRO A CA 1
ATOM 1370 C C . PRO A 1 171 ? 30.110 -16.039 -66.605 1.00 54.03 171 PRO A C 1
ATOM 1372 O O . PRO A 1 171 ? 29.546 -15.196 -67.306 1.00 54.03 171 PRO A O 1
ATOM 1375 N N . LEU A 1 172 ? 31.381 -16.420 -66.762 1.00 50.72 172 LEU A N 1
ATOM 1376 C CA . LEU A 1 172 ? 32.160 -16.244 -67.993 1.00 50.72 172 LEU A CA 1
ATOM 1377 C C . LEU A 1 172 ? 31.458 -16.913 -69.180 1.00 50.72 172 LEU A C 1
ATOM 1379 O O . LEU A 1 172 ? 30.877 -18.004 -68.972 1.00 50.72 172 LEU A O 1
#

Secondary structure (DSSP, 8-state):
-PPP---SSSSSHH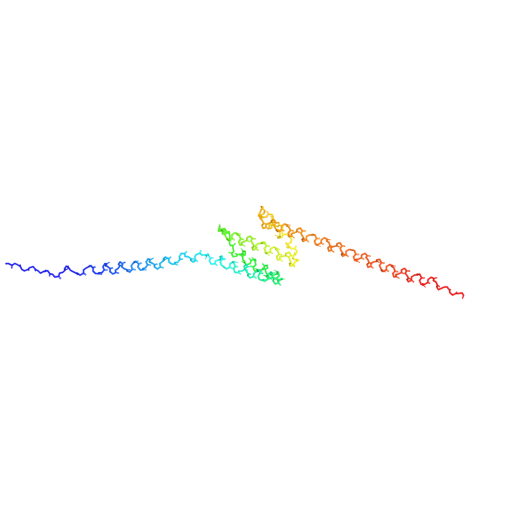HHHHHHHHHHHHHHHHGGGGGG-S-HHHHHHHHHHHHHHHHHHTT-HHHHHHHHHHHHHHS-S---HHHHHHHHHHHHHHHHHHHHTT-TTHHHHHHHHHHHHTTSHHHHHHHHHHHHHHHHHHHHHHHHHHHHHHHHHHHHHHHHHHHHHHHS----